Protein AF-A0A202DWZ1-F1 (afdb_monomer)

Foldseek 3Di:
DPPPVVVVVVV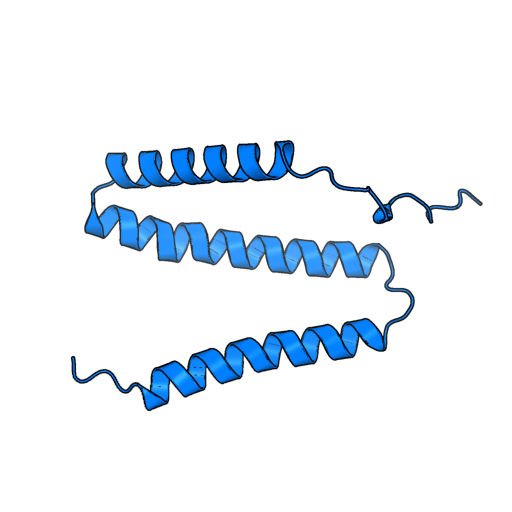VVVVVVVVVVVVVVVVVCPDDDPVRVCVVVVVVVVVVVCCCVVPVLVVQCVVPNDVVSVVVVVVVVVVVVVVVVPDDDDPPPPPPPPPD

pLDDT: mean 86.24, std 14.47, range [42.22, 97.12]

Secondary stru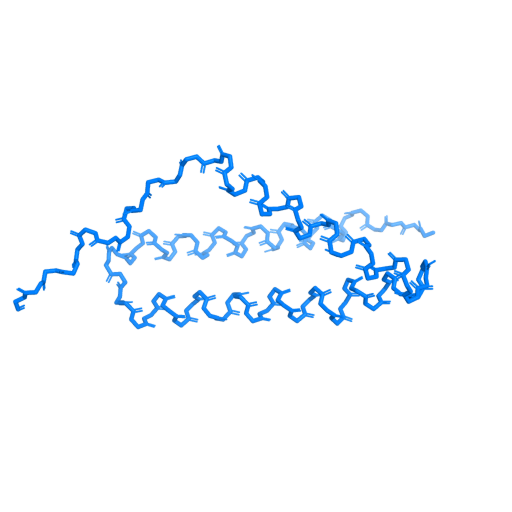cture (DSSP, 8-state):
----HHHHHHHHHHHHHHHHHHHHHHHH-SS--HHHHHHHHHHHHHHHHHIIIIIIHHHHHHHH-HHHHHHHHHHHHHHHHHHHHHS----GGGTT----

Mean predicted aligned error: 8.13 Å

Structure (mmCIF, N/CA/C/O backbone):
data_AF-A0A202DWZ1-F1
#
_entry.id   AF-A0A202DWZ1-F1
#
loop_
_atom_site.group_PDB
_atom_site.id
_atom_site.type_symbol
_atom_site.label_atom_id
_atom_site.label_alt_id
_atom_site.label_comp_id
_atom_site.label_asym_id
_atom_site.label_entity_i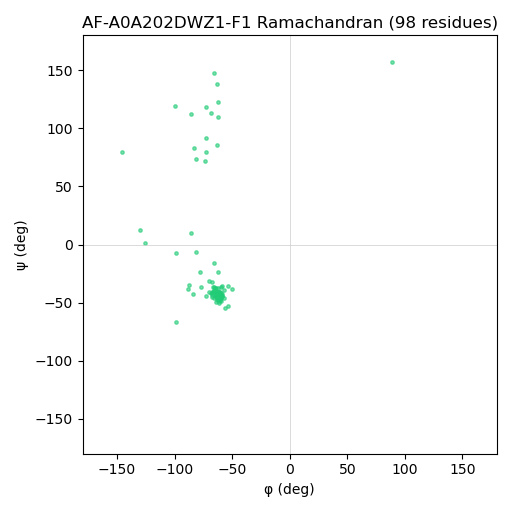d
_atom_site.label_seq_id
_atom_site.pdbx_PDB_ins_code
_atom_site.Cartn_x
_atom_site.Cartn_y
_atom_site.Cartn_z
_atom_site.occupancy
_atom_site.B_iso_or_equiv
_atom_site.auth_seq_id
_atom_site.auth_comp_id
_atom_site.auth_asym_id
_atom_site.auth_atom_id
_atom_site.pdbx_PDB_model_num
ATOM 1 N N . MET A 1 1 ? 16.903 -17.083 -11.833 1.00 50.88 1 MET A N 1
ATOM 2 C CA . MET A 1 1 ? 16.594 -17.082 -10.390 1.00 50.88 1 MET A CA 1
ATOM 3 C C . MET A 1 1 ? 15.849 -18.374 -10.090 1.00 50.88 1 MET A C 1
ATOM 5 O O . MET A 1 1 ? 14.791 -18.576 -10.665 1.00 50.88 1 MET A O 1
ATOM 9 N N . LYS A 1 2 ? 16.416 -19.311 -9.314 1.00 51.53 2 LYS A N 1
ATOM 10 C CA . LYS A 1 2 ? 15.603 -20.392 -8.731 1.00 51.53 2 LYS A CA 1
ATOM 11 C C . LYS A 1 2 ? 14.801 -19.716 -7.634 1.00 51.53 2 LYS A C 1
ATOM 13 O O . LYS A 1 2 ? 15.326 -19.490 -6.550 1.00 51.53 2 LYS A O 1
ATOM 18 N N . GLU A 1 3 ? 13.614 -19.244 -7.978 1.00 63.12 3 GLU A N 1
ATOM 19 C CA . GLU A 1 3 ? 12.769 -18.574 -7.007 1.00 63.12 3 GLU A CA 1
ATOM 20 C C . GLU A 1 3 ? 12.434 -19.571 -5.908 1.00 63.12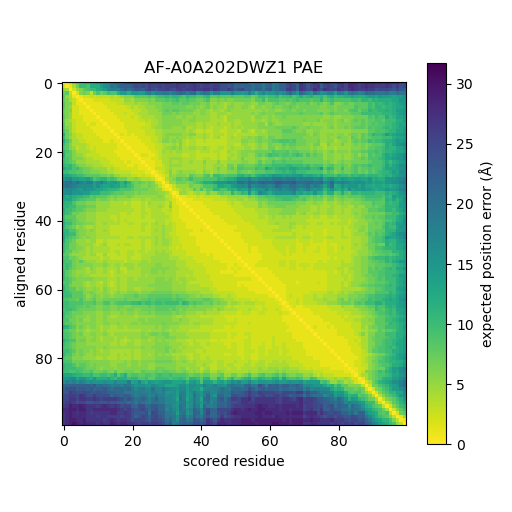 3 GLU A C 1
ATOM 22 O O . GLU A 1 3 ? 11.927 -20.667 -6.159 1.00 63.12 3 GLU A O 1
ATOM 27 N N . ASN A 1 4 ? 12.785 -19.209 -4.678 1.00 83.25 4 ASN A N 1
ATOM 28 C CA . ASN A 1 4 ? 12.397 -19.965 -3.506 1.00 83.25 4 ASN A CA 1
ATOM 29 C C . ASN A 1 4 ? 10.903 -19.708 -3.309 1.00 83.25 4 ASN A C 1
ATOM 31 O O . ASN A 1 4 ? 10.519 -18.872 -2.498 1.00 83.25 4 ASN A O 1
ATOM 35 N N . ILE A 1 5 ? 10.063 -20.403 -4.078 1.00 88.50 5 ILE A N 1
ATOM 36 C CA . ILE A 1 5 ? 8.595 -20.315 -4.011 1.00 88.50 5 ILE A CA 1
ATOM 37 C C . ILE A 1 5 ? 8.131 -20.463 -2.557 1.00 88.50 5 ILE A C 1
ATOM 39 O O . ILE A 1 5 ? 7.267 -19.729 -2.097 1.00 88.50 5 ILE A O 1
ATOM 43 N N . TRP A 1 6 ? 8.790 -21.344 -1.798 1.00 90.94 6 TRP A N 1
ATOM 44 C CA . TRP A 1 6 ? 8.597 -21.502 -0.357 1.00 90.94 6 TRP A CA 1
ATOM 45 C C . TRP A 1 6 ? 8.825 -20.222 0.454 1.00 90.94 6 TRP A C 1
ATOM 47 O O . TRP A 1 6 ? 8.078 -19.954 1.389 1.00 90.94 6 TRP A O 1
ATOM 57 N N . PHE A 1 7 ? 9.832 -19.422 0.103 1.00 91.75 7 PHE A N 1
ATOM 58 C CA . PHE A 1 7 ? 10.128 -18.156 0.769 1.00 91.75 7 PHE A CA 1
ATOM 59 C C . PHE A 1 7 ? 9.096 -17.077 0.423 1.00 91.75 7 PHE A C 1
ATOM 61 O O . PHE A 1 7 ? 8.590 -16.418 1.327 1.00 91.75 7 PHE A O 1
ATOM 68 N N . ALA A 1 8 ? 8.722 -16.946 -0.856 1.00 91.69 8 ALA A N 1
ATOM 69 C CA . ALA A 1 8 ? 7.655 -16.033 -1.273 1.00 91.69 8 ALA A CA 1
ATOM 70 C C . ALA A 1 8 ? 6.319 -16.392 -0.597 1.00 91.69 8 ALA A C 1
ATOM 72 O O . ALA A 1 8 ? 5.642 -15.522 -0.052 1.00 91.69 8 ALA A O 1
ATOM 73 N N . LEU A 1 9 ? 5.990 -17.687 -0.534 1.00 93.44 9 LEU A N 1
ATOM 74 C CA . LEU A 1 9 ? 4.787 -18.190 0.128 1.00 93.44 9 LEU A CA 1
ATOM 75 C C . LEU A 1 9 ? 4.793 -17.899 1.634 1.00 93.44 9 LEU A C 1
ATOM 77 O O . LEU A 1 9 ? 3.768 -17.498 2.184 1.00 93.44 9 LEU A O 1
ATOM 81 N N . LEU A 1 10 ? 5.942 -18.050 2.297 1.00 94.50 10 LEU A N 1
ATOM 82 C CA . LEU A 1 10 ? 6.096 -17.704 3.708 1.00 94.50 10 LEU A CA 1
ATOM 83 C C . LEU A 1 10 ? 5.882 -16.199 3.928 1.00 94.50 10 LEU A C 1
ATOM 85 O O . LEU A 1 10 ? 5.094 -15.831 4.798 1.00 94.50 10 LEU A O 1
ATOM 89 N N . LEU A 1 11 ? 6.507 -15.334 3.121 1.00 92.88 11 LEU A N 1
ATOM 90 C CA . LEU A 1 11 ? 6.342 -13.879 3.221 1.00 92.88 11 LEU A CA 1
ATOM 91 C C . LEU A 1 11 ? 4.888 -13.440 3.005 1.00 92.88 11 LEU A C 1
ATOM 93 O O . LEU A 1 11 ? 4.352 -12.687 3.819 1.00 92.88 11 LEU A O 1
ATOM 97 N N . THR A 1 12 ? 4.218 -13.942 1.965 1.00 92.69 12 THR A N 1
ATOM 98 C CA . THR A 1 12 ? 2.805 -13.620 1.708 1.00 92.69 12 THR A CA 1
ATOM 99 C C . THR A 1 12 ? 1.891 -14.156 2.812 1.00 92.69 12 THR A C 1
ATOM 101 O O . THR A 1 12 ? 0.954 -13.468 3.216 1.00 92.69 12 THR A O 1
ATOM 104 N N . THR A 1 13 ? 2.180 -15.341 3.362 1.00 94.62 13 THR A N 1
ATOM 105 C CA . THR A 1 13 ? 1.425 -15.898 4.500 1.00 94.62 13 THR A CA 1
ATOM 106 C C . THR A 1 13 ? 1.574 -15.020 5.740 1.00 94.62 13 THR A C 1
ATOM 108 O O . THR A 1 13 ? 0.578 -14.706 6.389 1.00 94.62 13 THR A O 1
ATOM 111 N N . LEU A 1 14 ? 2.792 -14.569 6.055 1.00 95.00 14 LEU A N 1
ATOM 112 C CA . LEU A 1 14 ? 3.032 -13.653 7.172 1.00 95.00 14 LEU A CA 1
ATOM 113 C C . LEU A 1 14 ? 2.328 -12.303 6.971 1.00 95.00 14 LEU A C 1
ATOM 115 O O . LEU A 1 14 ? 1.720 -11.791 7.912 1.00 95.00 14 LEU A O 1
ATOM 119 N N . ALA A 1 15 ? 2.348 -11.756 5.752 1.00 92.69 15 ALA A N 1
ATOM 120 C CA . ALA A 1 15 ? 1.617 -10.534 5.421 1.00 92.69 15 ALA A CA 1
ATOM 121 C C . ALA A 1 15 ? 0.098 -10.705 5.632 1.00 92.69 15 ALA A C 1
ATOM 123 O O . ALA A 1 15 ? -0.529 -9.875 6.290 1.00 92.69 15 ALA A O 1
ATOM 124 N N . GLY A 1 16 ? -0.486 -11.816 5.170 1.00 93.38 16 GLY A N 1
ATOM 125 C CA . GLY A 1 16 ? -1.909 -12.121 5.377 1.00 93.38 16 GLY A CA 1
ATOM 126 C C . GLY A 1 16 ? -2.284 -12.372 6.845 1.00 93.38 16 GLY A C 1
ATOM 127 O O . GLY A 1 16 ? -3.349 -11.945 7.309 1.00 93.38 16 GLY A O 1
ATOM 128 N N . LEU A 1 17 ? -1.397 -13.010 7.616 1.00 95.62 17 LEU A N 1
ATOM 129 C CA . LEU A 1 17 ? -1.575 -13.191 9.061 1.00 95.62 17 LEU A CA 1
ATOM 130 C C . LEU A 1 17 ? -1.567 -11.850 9.801 1.00 95.62 17 LEU A C 1
ATOM 132 O O . LEU A 1 17 ? -2.375 -11.663 10.708 1.00 95.62 17 LEU A O 1
ATOM 136 N N . SER A 1 18 ? -0.730 -10.897 9.382 1.00 93.56 18 SER A N 1
ATOM 137 C CA . SER A 1 18 ? -0.725 -9.535 9.933 1.00 93.56 18 SER A CA 1
ATOM 138 C C . SER A 1 18 ? -2.097 -8.859 9.793 1.00 93.56 18 SER A C 1
ATOM 140 O O . SER A 1 18 ? -2.642 -8.349 10.776 1.00 93.56 18 SER A O 1
ATOM 142 N N . THR A 1 19 ? -2.728 -8.944 8.614 1.00 92.31 19 THR A N 1
ATOM 143 C CA . THR A 1 19 ? -4.090 -8.421 8.395 1.00 92.31 19 THR A CA 1
ATOM 144 C C . THR A 1 19 ? -5.127 -9.142 9.254 1.00 92.31 19 THR A C 1
ATOM 146 O O . THR A 1 19 ? -5.994 -8.495 9.843 1.00 92.31 19 THR A O 1
ATOM 149 N N . THR A 1 20 ? -5.022 -10.468 9.374 1.00 93.31 20 THR A N 1
ATOM 150 C CA . THR A 1 20 ? -5.919 -11.274 10.221 1.00 93.31 20 THR A CA 1
ATOM 151 C C . THR A 1 20 ? -5.840 -10.845 11.686 1.00 93.31 20 THR A C 1
ATOM 153 O O . THR A 1 20 ? -6.870 -10.654 12.333 1.00 93.31 20 THR A O 1
ATOM 156 N N . ILE A 1 21 ? -4.628 -10.632 12.205 1.00 93.62 21 ILE A N 1
ATOM 157 C CA . ILE A 1 21 ? -4.405 -10.156 13.576 1.00 93.62 21 ILE A CA 1
ATOM 158 C C . ILE A 1 21 ? -4.994 -8.751 13.758 1.00 93.62 21 ILE A C 1
ATOM 160 O O . ILE A 1 21 ? -5.717 -8.513 14.727 1.00 93.62 21 ILE A O 1
ATOM 164 N N . GLY A 1 22 ? -4.747 -7.835 12.815 1.00 88.88 22 GLY A N 1
ATOM 165 C CA . GLY A 1 22 ? -5.315 -6.484 12.849 1.00 88.88 22 GLY A CA 1
ATOM 166 C C . GLY A 1 22 ? -6.849 -6.483 12.848 1.00 88.88 22 GLY A C 1
ATOM 167 O O . GLY A 1 22 ? -7.471 -5.762 13.630 1.00 88.88 22 GLY A O 1
ATOM 168 N N . SER A 1 23 ? -7.463 -7.344 12.033 1.00 89.56 23 SER A N 1
ATOM 169 C CA . SER A 1 23 ? -8.918 -7.524 11.987 1.00 89.56 23 SER A CA 1
ATOM 170 C C . SER A 1 23 ? -9.471 -8.078 13.303 1.00 89.56 23 SER A C 1
ATOM 172 O O . SER A 1 23 ? -10.449 -7.543 13.824 1.00 89.56 23 SER A O 1
ATOM 174 N N . LEU A 1 24 ? -8.814 -9.081 13.898 1.00 92.12 24 LEU A N 1
ATOM 175 C CA . LEU A 1 24 ? -9.235 -9.665 15.175 1.00 92.12 24 LEU A CA 1
ATOM 176 C C . LEU A 1 24 ? -9.230 -8.629 16.310 1.00 92.12 24 LEU A C 1
ATOM 178 O O . LEU A 1 24 ? -10.171 -8.581 17.103 1.00 92.12 24 LEU A O 1
ATOM 182 N N . ILE A 1 25 ? -8.216 -7.761 16.357 1.00 87.06 25 ILE A N 1
ATOM 183 C CA . ILE A 1 25 ? -8.173 -6.633 17.300 1.00 87.06 25 ILE A CA 1
ATOM 184 C C . ILE A 1 25 ? -9.356 -5.684 17.050 1.00 87.06 25 ILE A C 1
ATOM 186 O O . ILE A 1 25 ? -10.031 -5.280 17.999 1.00 87.06 25 ILE A O 1
ATOM 190 N N . GLY A 1 26 ? -9.655 -5.378 15.784 1.00 85.06 26 GLY A N 1
ATOM 191 C CA . GLY A 1 26 ? -10.807 -4.558 15.396 1.00 85.06 26 GLY A CA 1
ATOM 192 C C . GLY A 1 26 ? -12.156 -5.129 15.850 1.00 85.06 26 GLY A C 1
ATOM 193 O O . GLY A 1 26 ? -13.026 -4.369 16.264 1.00 85.06 26 GLY A O 1
ATOM 194 N N . LEU A 1 27 ? -12.318 -6.457 15.859 1.00 85.94 27 LEU A N 1
ATOM 195 C CA . LEU A 1 27 ? -13.539 -7.117 16.346 1.00 85.94 27 LEU A CA 1
ATOM 196 C C . LEU A 1 27 ? -13.713 -7.013 17.870 1.00 85.94 27 LEU A C 1
ATOM 198 O O . LE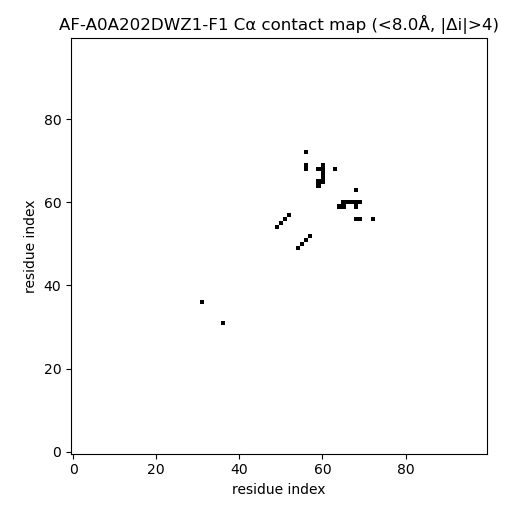U A 1 27 ? -14.842 -6.971 18.367 1.00 85.94 27 LEU A O 1
ATOM 202 N N . ILE A 1 28 ? -12.611 -6.969 18.623 1.00 85.44 28 ILE A N 1
ATOM 203 C CA . ILE A 1 28 ? -12.636 -6.832 20.087 1.00 85.44 28 ILE A CA 1
ATOM 204 C C . ILE A 1 28 ? -12.927 -5.374 20.485 1.00 85.44 28 ILE A C 1
ATOM 206 O O . ILE A 1 28 ? -13.662 -5.118 21.446 1.00 85.44 28 ILE A O 1
ATOM 210 N N . VAL A 1 29 ? -12.402 -4.403 19.733 1.00 79.06 29 VAL A N 1
ATOM 211 C CA . VAL A 1 29 ? -12.592 -2.966 19.985 1.00 79.06 29 VAL A CA 1
ATOM 212 C C . VAL A 1 29 ? -13.924 -2.493 19.389 1.00 79.06 29 VAL A C 1
ATOM 214 O O . VAL A 1 29 ? -13.986 -1.926 18.306 1.00 79.06 29 VAL A O 1
ATOM 217 N N . LYS A 1 30 ? -15.020 -2.687 20.132 1.00 69.00 30 LYS A N 1
ATOM 218 C CA . LYS A 1 30 ? -16.391 -2.365 19.678 1.00 69.00 30 LYS A CA 1
ATOM 219 C C . LYS A 1 30 ? -16.666 -0.881 19.378 1.00 69.00 30 LYS A C 1
ATOM 221 O O . LYS A 1 30 ? -17.622 -0.591 18.668 1.00 69.00 30 LYS A O 1
ATOM 226 N N . LYS A 1 31 ? -15.901 0.055 19.955 1.00 74.31 31 LYS A N 1
ATOM 227 C CA . LYS A 1 31 ? -16.053 1.513 19.755 1.00 74.31 31 LYS A CA 1
ATOM 228 C C . LYS A 1 31 ? -14.689 2.212 19.783 1.00 74.31 31 LYS A C 1
ATOM 230 O O . LYS A 1 31 ? -14.304 2.747 20.826 1.00 74.31 31 LYS A O 1
ATOM 235 N N . PRO A 1 32 ? -13.917 2.180 18.686 1.00 76.50 32 PRO A N 1
ATOM 236 C CA . PRO A 1 32 ? -12.670 2.927 18.621 1.00 76.50 32 PRO A CA 1
ATOM 237 C C . PRO A 1 32 ? -12.964 4.430 18.716 1.00 76.50 32 PRO A C 1
ATOM 239 O O . PRO A 1 32 ? -13.914 4.934 18.122 1.00 76.50 32 PRO A O 1
ATOM 242 N N . SER A 1 33 ? -12.156 5.162 19.487 1.00 82.25 33 SER A N 1
ATOM 243 C CA . SER A 1 33 ? -12.276 6.623 19.533 1.00 82.25 33 SER A CA 1
ATOM 244 C C . SER A 1 33 ? -11.900 7.225 18.174 1.00 82.25 33 SER A C 1
ATOM 246 O O . SER A 1 33 ? -10.998 6.720 17.502 1.00 82.25 33 SER A O 1
ATOM 248 N N . ALA A 1 34 ? -12.526 8.342 17.790 1.00 84.06 34 ALA A N 1
ATOM 249 C CA . ALA A 1 34 ? -12.211 9.033 16.535 1.00 84.06 34 ALA A CA 1
ATOM 250 C C . ALA A 1 34 ? -10.708 9.362 16.405 1.00 84.06 34 ALA A C 1
ATOM 252 O O . ALA A 1 34 ? -10.134 9.228 15.330 1.00 84.06 34 ALA A O 1
ATOM 253 N N . LYS A 1 35 ? -10.036 9.697 17.519 1.00 85.56 35 LYS A N 1
ATOM 254 C CA . LYS A 1 35 ? -8.579 9.926 17.550 1.00 85.56 35 LYS A CA 1
ATOM 255 C C . LYS A 1 35 ? -7.779 8.683 17.158 1.00 85.56 35 LYS A C 1
ATOM 257 O O . LYS A 1 35 ? -6.811 8.802 16.415 1.00 85.56 35 LYS A O 1
ATOM 262 N N . PHE A 1 36 ? -8.175 7.508 17.648 1.00 85.81 36 PHE A N 1
ATOM 263 C CA . PHE A 1 36 ? -7.510 6.251 17.308 1.00 85.81 36 PHE A CA 1
ATOM 264 C C . PHE A 1 36 ? -7.724 5.891 15.833 1.00 85.81 36 PHE A C 1
ATOM 266 O O . PHE A 1 36 ? -6.761 5.559 15.151 1.00 85.81 36 PHE A O 1
ATOM 273 N N . MET A 1 37 ? -8.948 6.050 15.312 1.00 87.31 37 MET A N 1
ATOM 274 C CA . MET A 1 37 ? -9.231 5.819 13.889 1.00 87.31 37 MET A CA 1
ATOM 275 C C . MET A 1 37 ? -8.401 6.728 12.982 1.00 87.31 37 MET A C 1
ATOM 277 O O . MET A 1 37 ? -7.751 6.234 12.064 1.00 87.31 37 MET A O 1
ATOM 281 N N . SER A 1 38 ? -8.369 8.035 13.257 1.00 90.00 38 SER A N 1
ATOM 282 C CA . SER A 1 38 ? -7.571 8.978 12.468 1.00 90.00 38 SER A CA 1
ATOM 283 C C . SER A 1 38 ? -6.075 8.670 12.540 1.00 90.00 38 SER A C 1
ATOM 285 O O . SER A 1 38 ? -5.382 8.790 11.533 1.00 90.00 38 SER A O 1
ATOM 287 N N . PHE A 1 39 ? -5.575 8.236 13.702 1.00 92.06 39 PHE A N 1
ATOM 288 C CA . PHE A 1 39 ? -4.180 7.824 13.856 1.00 92.06 39 PHE A CA 1
ATOM 289 C C . PHE A 1 39 ? -3.854 6.587 13.009 1.00 92.06 39 PHE A C 1
ATOM 291 O O . PHE A 1 39 ? -2.890 6.608 12.248 1.00 92.06 39 PHE A O 1
ATOM 298 N N . THR A 1 40 ? -4.667 5.529 13.085 1.00 90.75 40 THR A N 1
ATOM 299 C CA . THR A 1 40 ? -4.433 4.291 12.326 1.00 90.75 40 THR A CA 1
ATOM 300 C C . THR A 1 40 ? -4.598 4.494 10.818 1.00 90.75 40 THR A C 1
ATOM 302 O O . THR A 1 40 ? -3.76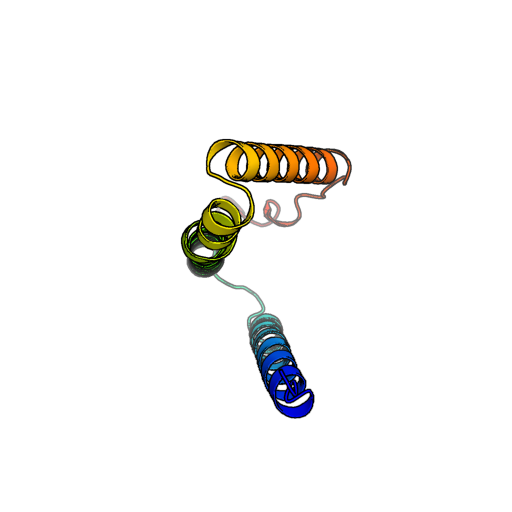8 4.008 10.049 1.00 90.75 40 THR A O 1
ATOM 305 N N . LEU A 1 41 ? -5.617 5.245 10.384 1.00 91.31 41 LEU A N 1
ATOM 306 C CA . LEU A 1 41 ? -5.816 5.580 8.969 1.00 91.31 41 LEU A CA 1
ATOM 307 C C . LEU A 1 41 ? -4.673 6.450 8.434 1.00 91.31 41 LEU A C 1
ATOM 309 O O . LEU A 1 41 ? -4.146 6.165 7.363 1.00 91.31 41 LEU A O 1
ATOM 313 N N . GLY A 1 42 ? -4.243 7.461 9.195 1.00 94.25 42 GLY A N 1
ATOM 314 C CA . GLY A 1 42 ? -3.103 8.304 8.830 1.00 94.25 42 GLY A CA 1
ATOM 315 C C . GLY A 1 42 ? -1.791 7.520 8.754 1.00 94.25 42 GLY A C 1
ATOM 316 O O . GLY A 1 42 ? -1.027 7.693 7.807 1.00 94.25 42 GLY A O 1
ATOM 317 N N . PHE A 1 43 ? -1.555 6.607 9.701 1.00 94.44 43 PHE A N 1
ATOM 318 C CA . PHE A 1 43 ? -0.398 5.712 9.677 1.00 94.44 43 PHE A CA 1
ATOM 319 C C . PHE A 1 43 ? -0.395 4.825 8.424 1.00 94.44 43 PHE A C 1
ATOM 321 O O . PHE A 1 43 ? 0.610 4.756 7.718 1.00 94.44 43 PHE A O 1
ATOM 328 N N . SER A 1 44 ? -1.530 4.197 8.105 1.00 93.19 44 SER A N 1
ATOM 329 C CA . SER A 1 44 ? -1.661 3.352 6.913 1.00 93.19 44 SER A CA 1
ATOM 330 C C . SER A 1 44 ? -1.483 4.144 5.616 1.00 93.19 44 SER A C 1
ATOM 332 O O . SER A 1 44 ? -0.761 3.690 4.727 1.00 93.19 44 SER A O 1
ATOM 334 N N . ALA A 1 45 ? -2.080 5.336 5.524 1.00 95.69 45 ALA A N 1
ATOM 335 C CA . ALA A 1 45 ? -1.909 6.219 4.376 1.00 95.69 45 ALA A CA 1
ATOM 336 C C . ALA A 1 45 ? -0.435 6.617 4.188 1.00 95.69 45 ALA A C 1
ATOM 338 O O . ALA A 1 45 ? 0.075 6.567 3.072 1.00 95.69 45 ALA A O 1
ATOM 339 N N . GLY A 1 46 ? 0.272 6.934 5.277 1.00 95.69 46 GLY A N 1
ATOM 340 C CA . GLY A 1 46 ? 1.696 7.271 5.240 1.00 95.69 46 GLY A CA 1
ATOM 341 C C . GLY A 1 46 ? 2.573 6.132 4.714 1.00 95.69 46 GLY A C 1
ATOM 342 O O . GLY A 1 46 ? 3.378 6.354 3.811 1.00 95.69 46 GLY A O 1
ATOM 343 N N . VAL A 1 47 ? 2.391 4.909 5.227 1.00 95.94 47 VAL A N 1
ATOM 344 C CA . VAL A 1 47 ? 3.150 3.729 4.767 1.00 95.94 47 VAL A CA 1
ATOM 345 C C . VAL A 1 47 ? 2.884 3.447 3.285 1.00 95.94 47 VAL A C 1
ATOM 347 O O . VAL A 1 47 ? 3.826 3.204 2.535 1.00 95.94 47 VAL A O 1
ATOM 350 N N . MET A 1 48 ? 1.628 3.532 2.839 1.00 95.62 48 MET A N 1
ATOM 351 C CA . MET A 1 48 ? 1.278 3.282 1.437 1.00 95.62 48 MET A CA 1
ATOM 352 C C . MET A 1 48 ? 1.881 4.330 0.491 1.00 95.62 48 MET A C 1
ATOM 354 O O . MET A 1 48 ? 2.375 3.975 -0.580 1.00 95.62 48 MET A O 1
ATOM 358 N N . ILE A 1 49 ? 1.887 5.608 0.885 1.00 96.12 49 ILE A N 1
ATOM 359 C CA . ILE A 1 49 ? 2.536 6.680 0.114 1.00 96.12 49 ILE A CA 1
ATOM 360 C C . ILE A 1 49 ? 4.047 6.429 0.029 1.00 96.12 49 ILE A C 1
ATOM 362 O O . ILE A 1 49 ? 4.607 6.517 -1.061 1.00 96.12 49 ILE A O 1
ATOM 366 N N . LEU A 1 50 ? 4.700 6.067 1.140 1.00 96.88 50 LEU A N 1
ATOM 367 C CA . LEU A 1 50 ? 6.133 5.759 1.152 1.00 96.88 50 LEU A CA 1
ATOM 368 C C . LEU A 1 50 ? 6.468 4.642 0.154 1.00 96.88 50 LEU A C 1
ATOM 370 O O . LEU A 1 50 ? 7.294 4.855 -0.727 1.00 96.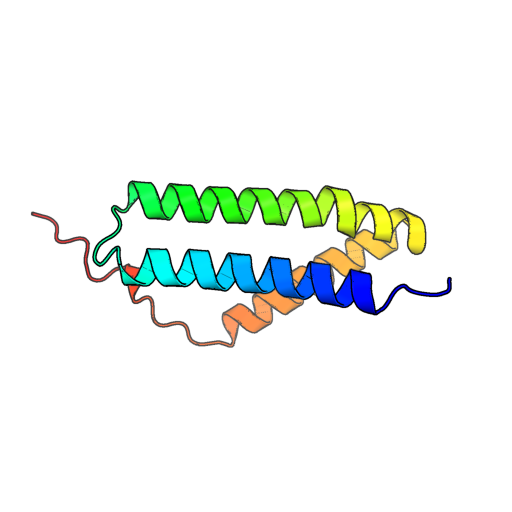88 50 LEU A O 1
ATOM 374 N N . VAL A 1 51 ? 5.793 3.495 0.255 1.00 95.56 51 VAL A N 1
ATOM 375 C CA . VAL A 1 51 ? 6.007 2.347 -0.644 1.00 95.56 51 VAL A CA 1
ATOM 376 C C . VAL A 1 51 ? 5.738 2.738 -2.101 1.00 95.56 51 VAL A C 1
ATOM 378 O O . VAL A 1 51 ? 6.529 2.433 -2.989 1.00 95.56 51 VAL A O 1
ATOM 381 N N . SER A 1 52 ? 4.662 3.485 -2.361 1.00 95.56 52 SER A N 1
ATOM 382 C CA . SER A 1 52 ? 4.294 3.880 -3.726 1.00 95.56 52 SER A CA 1
ATOM 383 C C . SER A 1 52 ? 5.327 4.793 -4.391 1.00 95.56 52 SER A C 1
ATOM 385 O O . SER A 1 52 ? 5.625 4.619 -5.569 1.00 95.56 52 SER A O 1
ATOM 387 N N . PHE A 1 53 ? 5.878 5.770 -3.666 1.00 94.88 53 PHE A N 1
ATOM 388 C CA . PHE A 1 53 ? 6.823 6.733 -4.244 1.00 94.88 53 PHE A CA 1
ATOM 389 C C . PHE A 1 53 ? 8.281 6.274 -4.180 1.00 94.88 53 PHE A C 1
ATOM 391 O O . PHE A 1 53 ? 9.040 6.543 -5.108 1.00 94.88 53 PHE A O 1
ATOM 398 N N . VAL A 1 54 ? 8.687 5.626 -3.089 1.00 95.25 54 VAL A N 1
ATOM 399 C CA . VAL A 1 54 ? 10.094 5.274 -2.848 1.00 95.25 54 VAL A CA 1
ATOM 400 C C . VAL A 1 54 ? 10.450 3.931 -3.468 1.00 95.25 54 VAL A C 1
ATOM 402 O O . VAL A 1 54 ? 11.566 3.785 -3.948 1.00 95.25 54 VAL A O 1
ATOM 405 N N . GLU A 1 55 ? 9.522 2.974 -3.479 1.00 94.44 55 GLU A N 1
ATOM 406 C CA . GLU A 1 55 ? 9.760 1.653 -4.065 1.00 94.44 55 GLU A CA 1
ATOM 407 C C . GLU A 1 55 ? 9.166 1.601 -5.478 1.00 94.44 55 GLU A C 1
ATOM 409 O O . GLU A 1 55 ? 9.901 1.591 -6.461 1.00 94.44 55 GLU A O 1
ATOM 414 N N . LEU A 1 56 ? 7.834 1.676 -5.607 1.00 95.31 56 LEU A N 1
ATOM 415 C CA . LEU A 1 56 ? 7.160 1.407 -6.887 1.00 95.31 56 LEU A CA 1
ATOM 416 C C . LEU A 1 56 ? 7.484 2.434 -7.983 1.00 95.31 56 LEU A C 1
ATOM 418 O O . LEU A 1 56 ? 7.753 2.054 -9.126 1.00 95.31 56 LEU A O 1
ATOM 422 N N . LEU A 1 57 ? 7.437 3.735 -7.673 1.00 95.25 57 LEU A N 1
ATOM 423 C CA . LEU A 1 57 ? 7.735 4.777 -8.658 1.00 95.25 57 LEU A CA 1
ATOM 424 C C . LEU A 1 57 ? 9.224 4.802 -9.019 1.00 95.25 57 LEU A C 1
ATOM 426 O O . LEU A 1 57 ? 9.535 4.949 -10.197 1.00 95.25 57 LEU A O 1
ATOM 430 N N . ALA A 1 58 ? 10.125 4.638 -8.047 1.00 95.00 58 ALA A N 1
ATOM 431 C CA . ALA A 1 58 ? 11.564 4.590 -8.307 1.00 95.00 58 ALA A CA 1
ATOM 432 C C . ALA A 1 58 ? 11.922 3.413 -9.229 1.00 95.00 58 ALA A C 1
ATOM 434 O O . ALA A 1 58 ? 12.501 3.635 -10.294 1.00 95.00 58 ALA A O 1
ATOM 435 N N . ASP A 1 59 ? 11.450 2.204 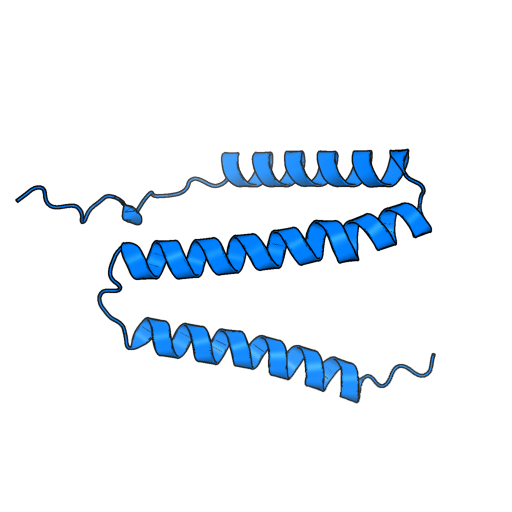-8.905 1.00 95.81 59 ASP A N 1
ATOM 436 C CA . ASP A 1 59 ? 11.649 1.007 -9.732 1.00 95.81 59 ASP A CA 1
ATOM 437 C C . ASP A 1 59 ? 11.060 1.180 -11.144 1.00 95.81 59 ASP A C 1
ATOM 439 O O . ASP A 1 59 ? 11.633 0.733 -12.145 1.00 95.81 59 ASP A O 1
ATOM 443 N N . SER A 1 60 ? 9.917 1.868 -11.252 1.00 95.75 60 SER A N 1
ATOM 444 C CA . SER A 1 60 ? 9.294 2.178 -12.543 1.00 95.75 60 SER A CA 1
ATOM 445 C C . SER A 1 60 ? 10.124 3.173 -13.358 1.00 95.75 60 SER A C 1
ATOM 447 O O . SER A 1 60 ? 10.282 2.991 -14.565 1.00 95.75 60 SER A O 1
ATOM 449 N N . ILE A 1 61 ? 10.673 4.218 -12.732 1.00 96.62 61 ILE A N 1
ATOM 450 C CA . ILE A 1 61 ? 11.540 5.197 -13.407 1.00 96.62 61 ILE A CA 1
ATOM 451 C C . ILE A 1 61 ? 12.791 4.504 -13.953 1.00 96.62 61 ILE A C 1
ATOM 453 O O . ILE A 1 61 ? 13.151 4.752 -15.106 1.00 96.62 61 ILE A O 1
ATOM 457 N N . ASP A 1 62 ? 13.397 3.609 -13.175 1.00 96.06 62 ASP A N 1
ATOM 458 C CA . ASP A 1 62 ? 14.581 2.855 -13.595 1.00 96.06 62 ASP A CA 1
ATOM 459 C C . ASP A 1 62 ? 14.269 1.870 -14.735 1.00 96.06 62 ASP A C 1
ATOM 461 O O . ASP A 1 62 ? 15.102 1.647 -15.615 1.00 96.06 62 ASP A O 1
ATOM 465 N N . SER A 1 63 ? 13.050 1.324 -14.772 1.00 95.38 63 SER A N 1
ATOM 466 C CA . SER A 1 63 ? 12.642 0.328 -15.772 1.00 95.38 63 SER A CA 1
ATOM 467 C C . SER A 1 63 ? 12.172 0.926 -17.104 1.00 95.38 63 SER A C 1
ATOM 469 O O . SER A 1 63 ? 12.491 0.387 -18.165 1.00 95.38 63 SER A O 1
ATOM 471 N N . ILE A 1 64 ? 11.379 2.005 -17.079 1.00 95.12 64 ILE A N 1
ATOM 472 C CA . ILE A 1 64 ? 10.701 2.561 -18.274 1.00 95.12 64 ILE A CA 1
ATOM 473 C C . ILE A 1 64 ? 10.985 4.052 -18.523 1.00 95.12 64 ILE A C 1
ATOM 475 O O . ILE A 1 64 ? 10.483 4.626 -19.497 1.00 95.12 64 ILE A O 1
ATOM 479 N N . GLY A 1 65 ? 11.807 4.678 -17.678 1.00 94.19 65 GLY A N 1
ATOM 480 C CA . GLY A 1 65 ? 12.201 6.080 -17.772 1.00 94.19 65 GLY A CA 1
ATOM 481 C C . GLY A 1 65 ? 11.261 7.040 -17.035 1.00 94.19 65 GLY A C 1
ATOM 482 O O . GLY A 1 65 ? 10.078 6.768 -16.822 1.00 94.19 65 GLY A O 1
ATOM 483 N N . PHE A 1 66 ? 11.796 8.216 -16.686 1.00 93.38 66 PHE A N 1
ATOM 484 C CA . PHE A 1 66 ? 11.121 9.217 -15.850 1.00 93.38 66 PHE A CA 1
ATOM 485 C C . PHE A 1 66 ? 9.729 9.602 -16.369 1.00 93.38 66 PHE A C 1
ATOM 487 O O . PHE A 1 66 ? 8.749 9.521 -15.632 1.00 93.38 66 PHE A O 1
ATOM 494 N N . LEU A 1 67 ? 9.619 9.994 -17.642 1.00 95.12 67 LEU A N 1
ATOM 495 C CA . LEU A 1 67 ? 8.365 10.507 -18.199 1.00 95.12 67 LEU A CA 1
ATOM 496 C C . LEU A 1 67 ? 7.278 9.422 -18.280 1.00 95.12 67 LEU A C 1
ATOM 498 O O . LEU A 1 67 ? 6.145 9.654 -17.864 1.00 95.12 67 LEU A O 1
ATOM 502 N N . SER A 1 68 ? 7.631 8.230 -18.767 1.00 94.62 68 SER A N 1
ATOM 503 C CA . SER A 1 68 ? 6.702 7.105 -18.918 1.00 94.62 68 SER A CA 1
ATOM 504 C C . SER A 1 68 ? 6.165 6.621 -17.569 1.00 94.62 68 SER A C 1
ATOM 506 O O . SER A 1 68 ? 4.968 6.365 -17.446 1.00 94.62 68 SER A O 1
ATOM 508 N N . ALA A 1 69 ? 7.024 6.554 -16.544 1.00 95.94 69 ALA A N 1
ATOM 509 C CA . ALA A 1 69 ? 6.634 6.151 -15.194 1.00 95.94 69 ALA A CA 1
ATOM 510 C C . ALA A 1 69 ? 5.613 7.115 -14.569 1.00 95.94 69 ALA A C 1
ATOM 512 O O . ALA A 1 69 ? 4.592 6.675 -14.038 1.00 95.94 69 ALA A O 1
ATOM 513 N N . HIS A 1 70 ? 5.826 8.430 -14.698 1.00 95.25 70 HIS A N 1
ATOM 514 C CA . HIS A 1 70 ? 4.881 9.426 -14.181 1.00 95.25 70 HIS A CA 1
ATOM 515 C C . HIS A 1 70 ? 3.545 9.387 -14.926 1.00 95.25 70 HIS A C 1
ATOM 517 O O . HIS A 1 70 ? 2.494 9.458 -14.292 1.00 95.25 70 HIS A O 1
ATOM 523 N N . ILE A 1 71 ? 3.562 9.229 -16.254 1.00 97.12 71 ILE A N 1
ATOM 524 C CA . ILE A 1 71 ? 2.330 9.078 -17.041 1.00 97.12 71 ILE A CA 1
ATOM 525 C C . ILE A 1 71 ? 1.546 7.846 -16.569 1.00 97.12 71 ILE A C 1
ATOM 527 O O . ILE A 1 71 ? 0.344 7.951 -16.331 1.00 97.12 71 ILE A O 1
ATOM 531 N N . GLY A 1 72 ? 2.218 6.708 -16.367 1.00 95.69 72 GLY A N 1
ATOM 532 C CA . GLY A 1 72 ? 1.596 5.497 -15.827 1.00 95.69 72 GLY A CA 1
ATOM 533 C C . GLY A 1 72 ? 0.976 5.713 -14.443 1.00 95.69 72 GLY A C 1
ATOM 534 O O . GLY A 1 72 ? -0.169 5.321 -14.217 1.00 95.69 72 GLY A O 1
ATOM 535 N N . LEU A 1 73 ? 1.686 6.406 -13.548 1.00 95.44 73 LEU A N 1
ATOM 536 C CA . LEU A 1 73 ? 1.193 6.748 -12.212 1.00 95.44 73 LEU A CA 1
ATOM 537 C C . LEU A 1 73 ? -0.063 7.636 -12.265 1.00 95.44 73 LEU A C 1
ATOM 539 O O . LEU A 1 73 ? -1.048 7.343 -11.586 1.00 95.44 73 LEU A O 1
ATOM 543 N N . PHE A 1 74 ? -0.072 8.680 -13.100 1.00 96.00 74 PHE A N 1
ATOM 544 C CA . PHE A 1 74 ? -1.244 9.550 -13.257 1.00 96.00 74 PHE A CA 1
ATOM 545 C C . PHE A 1 74 ? -2.433 8.825 -13.892 1.00 96.00 74 PHE A C 1
ATOM 547 O O . PHE A 1 74 ? -3.564 9.012 -13.444 1.00 96.00 74 PHE A O 1
ATOM 554 N N . ILE A 1 75 ? -2.200 7.966 -14.888 1.00 96.94 75 ILE A N 1
ATOM 555 C CA . ILE A 1 75 ? -3.259 7.131 -15.472 1.00 96.94 75 ILE A CA 1
ATOM 556 C C . ILE A 1 75 ? -3.852 6.207 -14.402 1.00 96.94 75 ILE A C 1
ATOM 558 O O . ILE A 1 75 ? -5.073 6.130 -14.281 1.00 96.94 75 ILE A O 1
ATOM 562 N N . GLY A 1 76 ? -3.013 5.553 -13.592 1.00 95.62 76 GLY A N 1
ATOM 563 C CA . GLY A 1 76 ? -3.464 4.709 -12.483 1.00 95.62 76 GLY A CA 1
ATOM 564 C C . GLY A 1 76 ? -4.303 5.478 -11.459 1.00 95.62 76 GLY A C 1
ATOM 565 O O . GLY A 1 76 ? -5.358 5.002 -11.045 1.00 95.62 76 GLY A O 1
ATOM 566 N N . MET A 1 77 ? -3.887 6.699 -11.113 1.00 94.94 77 MET A N 1
ATOM 567 C CA . MET A 1 77 ? -4.638 7.582 -10.215 1.00 94.94 77 MET A CA 1
ATOM 568 C C . MET A 1 77 ? -6.009 7.963 -10.789 1.00 94.94 77 MET A C 1
ATOM 570 O O . MET A 1 77 ? -7.009 7.889 -10.077 1.00 94.94 77 MET A O 1
ATOM 574 N N . ILE A 1 78 ? -6.074 8.329 -12.074 1.00 96.81 78 ILE A N 1
ATOM 575 C CA . ILE A 1 78 ? -7.335 8.657 -12.756 1.00 96.81 78 ILE A CA 1
ATOM 576 C C . ILE A 1 78 ? -8.254 7.434 -12.800 1.00 96.81 78 ILE A C 1
ATOM 578 O O . ILE A 1 78 ? -9.438 7.554 -12.498 1.00 96.81 78 ILE A O 1
ATOM 582 N N . LEU A 1 79 ? -7.721 6.254 -13.129 1.00 96.19 79 LEU A N 1
ATOM 583 C CA . LEU A 1 79 ? -8.49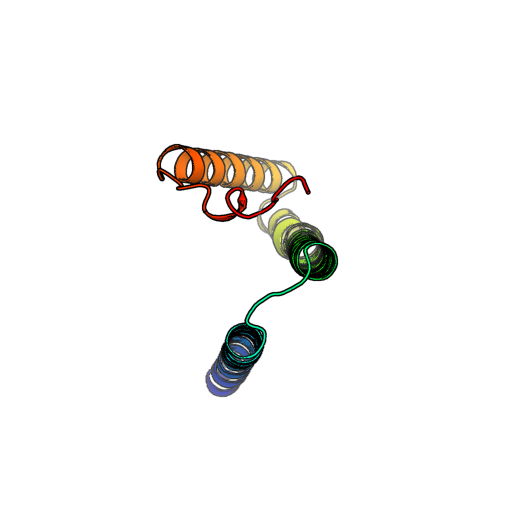5 5.011 -13.138 1.00 96.19 79 LEU A CA 1
ATOM 584 C C . LEU A 1 79 ? -9.062 4.688 -11.755 1.00 96.19 79 LEU A C 1
ATOM 586 O O . LEU A 1 79 ? -10.243 4.366 -11.650 1.00 96.19 79 LEU A O 1
ATOM 590 N N . PHE A 1 80 ? -8.259 4.818 -10.697 1.00 93.56 80 PHE A N 1
ATOM 591 C CA . PHE A 1 80 ? -8.734 4.616 -9.331 1.00 93.56 80 PHE A CA 1
ATOM 592 C C . PHE A 1 80 ? -9.830 5.620 -8.957 1.00 93.56 80 PHE A C 1
ATOM 594 O O . PHE A 1 80 ? -10.859 5.224 -8.421 1.00 93.56 80 PHE A O 1
ATOM 601 N N . PHE A 1 81 ? -9.657 6.897 -9.306 1.00 93.12 81 PHE A N 1
ATOM 602 C CA . PHE A 1 81 ? -10.669 7.929 -9.075 1.00 93.12 81 PHE A CA 1
ATOM 603 C C . PHE A 1 81 ? -11.980 7.643 -9.821 1.00 93.12 81 PHE A C 1
ATOM 605 O O . PHE A 1 81 ? -13.061 7.819 -9.266 1.00 93.12 81 PHE A O 1
ATOM 612 N N . MET A 1 82 ? -11.905 7.162 -11.065 1.00 94.62 82 MET A N 1
ATOM 613 C CA . MET A 1 82 ? -13.095 6.746 -11.807 1.00 94.62 82 MET A CA 1
ATOM 614 C C . MET A 1 82 ? -13.789 5.566 -11.126 1.00 94.62 82 MET A C 1
ATOM 616 O O . MET A 1 82 ? -15.006 5.597 -10.970 1.00 94.62 82 MET A O 1
ATOM 620 N N . LEU A 1 83 ? -13.037 4.546 -10.702 1.00 92.81 83 LEU A N 1
ATOM 621 C CA . LEU A 1 83 ? -13.598 3.408 -9.969 1.00 92.81 83 LEU A CA 1
ATOM 622 C C . LEU A 1 83 ? -14.291 3.862 -8.683 1.00 92.81 83 LEU A C 1
ATOM 624 O O . LEU A 1 83 ? -15.411 3.436 -8.422 1.00 92.81 83 LEU A O 1
ATOM 628 N N . ASP A 1 84 ? -13.661 4.761 -7.930 1.00 90.62 84 ASP A N 1
ATOM 629 C CA . ASP A 1 84 ? -14.236 5.328 -6.713 1.00 90.62 84 ASP A CA 1
ATOM 630 C C . ASP A 1 84 ? -15.530 6.104 -6.994 1.00 90.62 84 ASP A C 1
ATOM 632 O O . ASP A 1 84 ? -16.510 5.936 -6.282 1.00 90.62 84 ASP A O 1
ATOM 636 N N . PHE A 1 85 ? -15.582 6.880 -8.080 1.00 88.88 85 PHE A N 1
ATOM 637 C CA . PHE A 1 85 ? -16.790 7.606 -8.482 1.00 88.88 85 PHE A CA 1
ATOM 638 C C . PHE A 1 85 ? -17.940 6.679 -8.908 1.00 88.88 85 PHE A C 1
ATOM 640 O O . PHE A 1 85 ? -19.109 6.982 -8.669 1.00 88.88 85 PHE A O 1
ATOM 647 N N . PHE A 1 86 ? -17.628 5.560 -9.569 1.00 91.88 86 PHE A N 1
ATOM 648 C CA . PHE A 1 86 ? -18.640 4.613 -10.043 1.00 91.88 86 PHE A CA 1
ATOM 649 C C . PHE A 1 86 ? -19.197 3.711 -8.942 1.00 91.88 86 PHE A C 1
ATOM 651 O O . PHE A 1 86 ? -20.301 3.189 -9.104 1.00 91.88 86 PHE A O 1
ATOM 658 N N . ILE A 1 87 ? -18.456 3.493 -7.855 1.00 89.50 87 ILE A N 1
ATOM 659 C CA . ILE A 1 87 ? -18.913 2.671 -6.739 1.00 89.50 87 ILE A CA 1
ATOM 660 C C . ILE A 1 87 ? -19.734 3.572 -5.799 1.00 89.50 87 ILE A C 1
ATOM 662 O O . ILE A 1 87 ? -19.186 4.481 -5.187 1.00 89.50 87 ILE A O 1
ATOM 666 N N . PRO A 1 88 ? -21.057 3.369 -5.669 1.00 76.38 88 PRO A N 1
ATOM 667 C CA . PRO A 1 88 ? -21.853 4.131 -4.717 1.00 76.38 88 PRO A CA 1
ATOM 668 C C . PRO A 1 88 ? -21.461 3.734 -3.289 1.00 76.38 88 PRO A C 1
ATOM 670 O O . PRO A 1 88 ? -21.707 2.607 -2.856 1.00 76.38 88 PRO A O 1
ATOM 673 N N . HIS A 1 89 ? -20.854 4.665 -2.555 1.00 71.88 89 HIS A N 1
ATOM 674 C CA . HIS A 1 89 ? -20.425 4.449 -1.173 1.00 71.88 89 HIS A CA 1
ATOM 675 C C . HIS A 1 89 ? -21.432 5.053 -0.193 1.00 71.88 89 HIS A C 1
ATOM 677 O O . HIS A 1 89 ? -21.658 6.263 -0.174 1.00 71.88 89 HIS A O 1
ATOM 683 N N . GLU A 1 90 ? -22.019 4.221 0.663 1.00 61.31 90 GLU A N 1
ATOM 684 C CA . GLU A 1 90 ? -22.778 4.677 1.831 1.00 61.31 90 GLU A CA 1
ATOM 685 C C . GLU A 1 90 ? -21.795 5.205 2.896 1.00 61.31 90 GLU A C 1
ATOM 687 O O . GLU A 1 90 ? -20.961 4.458 3.417 1.00 61.31 90 GLU A O 1
ATOM 692 N N . TYR A 1 91 ? -21.882 6.492 3.255 1.00 58.94 91 TYR A N 1
ATOM 693 C CA . TYR A 1 91 ? -21.090 7.098 4.337 1.00 58.94 91 TYR A CA 1
ATOM 694 C C . TYR A 1 91 ? -21.603 6.654 5.720 1.00 58.94 91 TYR A C 1
ATOM 696 O O . TYR A 1 91 ? -22.161 7.435 6.490 1.00 58.94 91 TYR A O 1
ATOM 704 N N . ILE A 1 92 ? -21.365 5.392 6.082 1.00 55.19 92 ILE A N 1
ATOM 705 C CA . ILE A 1 92 ? -21.770 4.810 7.379 1.00 55.19 92 ILE A CA 1
ATOM 706 C C . ILE A 1 92 ? -21.023 5.470 8.567 1.00 55.19 92 ILE A C 1
ATOM 708 O O . ILE A 1 92 ? -21.458 5.392 9.713 1.00 55.19 92 ILE A O 1
ATOM 712 N N . GLY A 1 93 ? -19.923 6.191 8.312 1.00 56.53 93 GLY A N 1
ATOM 713 C CA . GLY A 1 93 ? -19.079 6.817 9.339 1.00 56.53 93 GLY A CA 1
ATOM 714 C C . GLY A 1 93 ? -19.550 8.166 9.907 1.00 56.53 93 GLY A C 1
ATOM 715 O O . GLY A 1 93 ? -18.918 8.655 10.841 1.00 56.53 93 GLY A O 1
ATOM 716 N N . GLN A 1 94 ? -20.613 8.790 9.380 1.00 53.00 94 GLN A N 1
ATOM 717 C CA . GLN A 1 94 ? -21.096 10.093 9.883 1.00 53.00 94 GLN A CA 1
ATOM 718 C C . GLN A 1 94 ? -22.282 10.006 10.853 1.00 53.00 94 GLN A C 1
ATOM 720 O O . GLN A 1 94 ? -22.625 11.013 11.467 1.00 53.00 94 GLN A O 1
ATOM 725 N N . HIS A 1 95 ? -22.893 8.837 11.062 1.00 50.66 95 HIS A N 1
ATOM 726 C CA . HIS A 1 95 ? -24.157 8.770 11.805 1.00 50.66 95 HIS A CA 1
ATOM 727 C C . HIS A 1 95 ? -24.043 8.677 13.340 1.00 50.66 95 HIS A C 1
ATOM 729 O O . HIS A 1 95 ? -25.063 8.496 13.999 1.00 50.66 95 HIS A O 1
ATOM 735 N N . ASP A 1 96 ? -22.846 8.856 13.918 1.00 55.19 96 ASP A N 1
ATOM 736 C CA . ASP A 1 96 ? -22.610 8.717 15.368 1.00 55.19 96 ASP A CA 1
ATOM 737 C C . ASP A 1 96 ? -21.852 9.888 16.035 1.00 55.19 96 ASP A C 1
ATOM 739 O O . ASP A 1 96 ? -21.485 9.794 17.209 1.00 55.19 96 ASP A O 1
ATOM 743 N N . TYR A 1 97 ? -21.677 11.040 15.369 1.00 54.06 97 TYR A N 1
ATOM 744 C CA . TYR A 1 97 ? -21.341 12.276 16.097 1.00 54.06 97 TYR A CA 1
ATOM 745 C C . TYR A 1 97 ? -22.631 12.884 16.671 1.00 54.06 97 TYR A C 1
ATOM 747 O O . TYR A 1 97 ? -23.181 13.868 16.183 1.00 54.06 97 TYR A O 1
ATOM 755 N N . LYS A 1 98 ? -23.177 12.277 17.730 1.00 43.66 98 LYS A N 1
ATOM 756 C CA . LYS A 1 98 ? -24.188 12.985 18.521 1.00 43.66 98 LYS A CA 1
ATOM 757 C C . LYS A 1 98 ? -23.532 14.231 19.111 1.00 43.66 98 LYS A C 1
ATOM 759 O O . LYS A 1 98 ? -22.683 14.145 19.990 1.00 43.66 98 LYS A O 1
ATOM 764 N N . THR A 1 99 ? -23.942 15.384 18.601 1.00 51.69 99 THR A N 1
ATOM 765 C CA . THR A 1 99 ? -23.807 16.683 19.247 1.00 51.69 99 THR A CA 1
ATOM 766 C C . THR A 1 99 ? -24.622 16.670 20.541 1.00 51.69 99 THR A C 1
ATOM 768 O O . THR A 1 99 ? -25.796 17.038 20.528 1.00 51.69 99 THR A O 1
ATOM 771 N N . THR A 1 100 ? -24.055 16.190 21.648 1.00 42.22 100 THR A N 1
ATOM 772 C CA . THR A 1 100 ? -24.470 16.532 23.022 1.00 42.22 100 THR A CA 1
ATOM 773 C C . THR A 1 100 ? -23.304 16.286 23.965 1.00 42.22 100 THR A C 1
ATOM 775 O O . THR A 1 100 ? -22.743 15.169 23.911 1.00 42.22 100 THR A O 1
#

Sequence (100 aa):
MKENIWFALLLTTLAGLSTTIGSLIGLIVKKPSAKFMSFTLGFSAGVMILVSFVELLADSIDSIGFLSAHIGLFIGMILFFMLDFFIPHEYIGQHDYKTT

Solvent-accessible surface area (backbone atoms only — not comparable to full-atom values): 5920 Å² total; per-residue (Å²): 130,88,71,58,58,70,55,56,52,50,53,55,48,53,55,54,48,51,53,53,52,55,50,55,52,52,69,70,50,84,75,72,50,70,69,56,51,54,50,53,52,50,51,51,51,51,53,51,51,48,48,48,56,66,46,54,44,44,56,34,26,76,72,63,34,63,69,56,32,51,52,51,52,52,52,52,51,51,53,50,50,49,52,55,70,70,49,88,75,82,75,76,85,67,83,73,78,70,92,121

Radius of gyration: 18.91 Å; Cα contacts (8 Å, |Δi|>4): 17; chains: 1; bounding box: 41×38×42 Å